Protein AF-A0A836UV99-F1 (afdb_monomer_lite)

Radius of gyration: 23.28 Å; chains: 1; bounding box: 51×34×65 Å

pLDDT: mean 78.24, std 21.29, range [38.22, 97.75]

Foldseek 3Di:
DDPVVVVVVLVVLLVLLVVLLVLLVVLQVLLVVLQVVLVVLVVVLVVDPDPVSNVVSNVSSVVSNVSSVVSNVSSVVSNVSSCCSNPDDPPDDPDDDPPDPDDFDFDFDFPDDPPDTDTDTDGDDD

Structure (mmCIF, N/CA/C/O backbone):
data_AF-A0A836UV99-F1
#
_entry.id   AF-A0A836UV99-F1
#
loop_
_atom_site.group_PDB
_atom_site.id
_atom_site.type_symbol
_atom_site.label_atom_id
_atom_site.label_alt_id
_atom_site.label_comp_id
_atom_site.label_asym_id
_atom_site.label_entity_id
_atom_site.label_seq_id
_atom_site.pdbx_PDB_ins_code
_atom_site.Cartn_x
_atom_site.Cartn_y
_atom_site.Cartn_z
_atom_site.occupancy
_atom_site.B_iso_or_equiv
_atom_site.auth_seq_id
_atom_site.auth_comp_id
_atom_site.auth_asym_id
_atom_site.auth_atom_id
_atom_site.pdbx_PDB_model_num
ATOM 1 N N . MET A 1 1 ? 26.775 13.764 -25.969 1.00 60.25 1 MET A N 1
ATOM 2 C CA . MET A 1 1 ? 26.862 12.514 -25.190 1.00 60.25 1 MET A CA 1
ATOM 3 C C . MET A 1 1 ? 27.396 11.399 -26.065 1.00 60.25 1 MET A C 1
ATOM 5 O O . MET A 1 1 ? 26.863 11.202 -27.156 1.00 60.25 1 MET A O 1
ATOM 9 N N . SER A 1 2 ? 28.413 10.690 -25.584 1.00 79.62 2 SER A N 1
ATOM 10 C CA . SER A 1 2 ? 28.962 9.487 -26.223 1.00 79.62 2 SER A CA 1
ATOM 11 C C . SER A 1 2 ? 27.970 8.312 -26.142 1.00 79.62 2 SER A C 1
ATOM 13 O O . SER A 1 2 ? 27.074 8.296 -25.292 1.00 79.62 2 SER A O 1
ATOM 15 N N . ALA A 1 3 ? 28.112 7.314 -27.020 1.00 75.88 3 ALA A N 1
ATOM 16 C CA . ALA A 1 3 ? 27.294 6.096 -27.007 1.00 75.88 3 ALA A CA 1
ATOM 17 C C . ALA A 1 3 ? 27.366 5.363 -25.652 1.00 75.88 3 ALA A C 1
ATOM 19 O O . ALA A 1 3 ? 26.351 4.869 -25.154 1.00 75.88 3 ALA A O 1
ATOM 20 N N . GLU A 1 4 ? 28.532 5.386 -25.005 1.00 76.50 4 GLU A N 1
ATOM 21 C CA . GLU A 1 4 ? 28.742 4.793 -23.681 1.00 76.50 4 GLU A CA 1
ATOM 22 C C . GLU A 1 4 ? 27.947 5.501 -22.574 1.00 76.50 4 GLU A C 1
ATOM 24 O O . GLU A 1 4 ? 27.393 4.851 -21.687 1.00 76.50 4 GLU A O 1
ATOM 29 N N . GLU A 1 5 ? 27.827 6.830 -22.632 1.00 75.50 5 GLU A N 1
ATOM 30 C CA . GLU A 1 5 ? 27.067 7.606 -21.644 1.00 75.50 5 GLU A CA 1
ATOM 31 C C . GLU A 1 5 ? 25.566 7.322 -21.744 1.00 75.50 5 GLU A C 1
ATOM 33 O O . GLU A 1 5 ? 24.885 7.197 -20.724 1.00 75.50 5 GLU A O 1
ATOM 38 N N . LYS A 1 6 ? 25.047 7.152 -22.968 1.00 79.38 6 LYS A N 1
ATOM 39 C CA . LYS A 1 6 ? 23.650 6.749 -23.190 1.00 79.38 6 LYS A CA 1
ATOM 40 C C . LYS A 1 6 ? 23.384 5.356 -22.629 1.00 79.38 6 LYS A C 1
ATOM 42 O O . LYS A 1 6 ? 22.386 5.152 -21.944 1.00 79.38 6 LYS A O 1
ATOM 47 N N . GLN A 1 7 ? 24.297 4.415 -22.858 1.00 80.50 7 GLN A N 1
ATOM 48 C CA . GLN A 1 7 ? 24.171 3.051 -22.348 1.00 80.50 7 GLN A CA 1
ATOM 49 C C . GLN A 1 7 ? 24.240 2.996 -20.812 1.00 80.50 7 GLN A C 1
ATOM 51 O O . GLN A 1 7 ? 23.464 2.268 -20.187 1.00 80.50 7 GLN A O 1
ATOM 56 N N . ARG A 1 8 ? 25.121 3.791 -20.186 1.00 82.69 8 ARG A N 1
ATOM 57 C CA . ARG A 1 8 ? 25.208 3.917 -18.720 1.00 82.69 8 ARG A CA 1
ATOM 58 C C . ARG A 1 8 ? 23.950 4.545 -18.123 1.00 82.69 8 ARG A C 1
ATOM 60 O O . ARG A 1 8 ? 23.393 3.981 -17.184 1.00 82.69 8 ARG A O 1
ATOM 67 N N . SER A 1 9 ? 23.469 5.650 -18.694 1.00 83.69 9 SER A N 1
ATOM 68 C CA . SER A 1 9 ? 22.228 6.314 -18.267 1.00 83.69 9 SER A CA 1
ATOM 69 C C . SER A 1 9 ? 21.020 5.375 -18.370 1.00 83.69 9 SER A C 1
ATOM 71 O O . SER A 1 9 ? 20.250 5.221 -17.422 1.00 83.69 9 SER A O 1
ATOM 73 N N . PHE A 1 10 ? 20.910 4.644 -19.480 1.00 83.88 10 PHE A N 1
ATOM 74 C CA . PHE A 1 10 ? 19.850 3.664 -19.693 1.00 83.88 10 PHE A CA 1
ATOM 75 C C . PHE A 1 10 ? 19.879 2.519 -18.671 1.00 83.88 10 PHE A C 1
ATOM 77 O O . PHE A 1 10 ? 18.840 2.136 -18.126 1.00 83.88 10 PHE A O 1
ATOM 84 N N . ARG A 1 11 ? 21.070 1.987 -18.364 1.00 87.94 11 ARG A N 1
ATOM 85 C CA . ARG A 1 11 ? 21.237 0.950 -17.337 1.00 87.94 11 ARG A CA 1
ATOM 86 C C . ARG A 1 11 ? 20.866 1.476 -15.946 1.00 87.94 11 ARG A C 1
ATOM 88 O O . ARG A 1 11 ? 20.145 0.785 -15.232 1.00 87.94 11 ARG A O 1
ATOM 95 N N . ALA A 1 12 ? 21.291 2.692 -15.598 1.00 88.62 12 ALA A N 1
ATOM 96 C CA . ALA A 1 12 ? 20.964 3.334 -14.323 1.00 88.62 12 ALA A CA 1
ATOM 97 C C . ALA A 1 12 ? 19.454 3.596 -14.167 1.00 88.62 12 ALA A C 1
ATOM 99 O O . ALA A 1 12 ? 18.867 3.345 -13.115 1.00 88.62 12 ALA A O 1
ATOM 100 N N . ARG A 1 13 ? 18.790 4.037 -15.240 1.00 88.94 13 ARG A N 1
ATOM 101 C CA . ARG A 1 13 ? 17.335 4.229 -15.268 1.00 88.94 13 ARG A CA 1
ATOM 102 C C . ARG A 1 13 ? 16.592 2.922 -15.004 1.00 88.94 13 ARG A C 1
ATOM 104 O O . ARG A 1 13 ? 15.663 2.892 -14.201 1.00 88.94 13 ARG A O 1
ATOM 111 N N . ARG A 1 14 ? 17.010 1.834 -15.656 1.00 90.19 14 ARG A N 1
ATOM 112 C CA . ARG A 1 14 ? 16.398 0.514 -15.461 1.00 90.19 14 ARG A CA 1
ATOM 113 C C . ARG A 1 14 ? 16.633 -0.033 -14.059 1.00 90.19 14 ARG A C 1
ATOM 115 O O . ARG A 1 14 ? 15.688 -0.547 -13.471 1.00 90.19 14 ARG A O 1
ATOM 122 N N . SER A 1 15 ? 17.836 0.111 -13.499 1.00 92.50 15 SER A N 1
ATOM 123 C CA . SER A 1 15 ? 18.097 -0.321 -12.120 1.00 92.50 15 SER A CA 1
ATOM 124 C C . SER A 1 15 ? 17.244 0.454 -11.118 1.00 92.50 15 SER A C 1
ATOM 126 O O . SER A 1 15 ? 16.674 -0.147 -10.213 1.00 92.50 15 SER A O 1
ATOM 128 N N . LEU A 1 16 ? 17.074 1.765 -11.324 1.00 94.00 16 LEU A N 1
ATOM 129 C CA . LEU A 1 16 ? 16.157 2.569 -10.522 1.00 94.00 16 LEU A CA 1
ATOM 130 C C . LEU A 1 16 ? 14.711 2.076 -10.675 1.00 94.00 16 LEU A C 1
ATOM 132 O O . LEU A 1 16 ? 14.019 1.895 -9.682 1.00 94.00 16 LEU A O 1
ATOM 136 N N . GLY A 1 17 ? 14.275 1.771 -11.898 1.00 93.50 17 GLY A N 1
ATOM 137 C CA . GLY A 1 17 ? 12.960 1.184 -12.150 1.00 93.50 17 GLY A CA 1
ATOM 138 C C . GLY A 1 17 ? 12.712 -0.113 -11.371 1.00 93.50 17 GLY A C 1
ATOM 139 O O . GLY A 1 17 ? 11.666 -0.249 -10.743 1.00 93.50 17 GLY A O 1
ATOM 140 N N . VAL A 1 18 ? 13.690 -1.026 -11.332 1.00 96.12 18 VAL A N 1
ATOM 141 C CA . VAL A 1 18 ? 13.613 -2.255 -10.518 1.00 96.12 18 VAL A CA 1
ATOM 142 C C . VAL A 1 18 ? 13.504 -1.932 -9.026 1.00 96.12 18 VAL A C 1
ATOM 144 O O . VAL A 1 18 ? 12.682 -2.537 -8.342 1.00 96.12 18 VAL A O 1
ATOM 147 N N . LEU A 1 19 ? 14.274 -0.962 -8.522 1.00 96.81 19 LEU A N 1
ATOM 148 C CA . LEU A 1 19 ? 14.194 -0.535 -7.119 1.00 96.81 19 LEU A CA 1
ATOM 149 C C . LEU A 1 19 ? 12.807 0.008 -6.762 1.00 96.81 19 LEU A C 1
ATOM 151 O O . LEU A 1 19 ? 12.270 -0.351 -5.718 1.00 96.81 19 LEU A O 1
ATOM 155 N N . PHE A 1 20 ? 12.203 0.820 -7.631 1.00 96.62 20 PHE A N 1
ATOM 156 C CA . PHE A 1 20 ? 10.841 1.318 -7.432 1.00 96.62 20 PHE A CA 1
ATOM 157 C C . PHE A 1 20 ? 9.817 0.176 -7.385 1.00 96.62 20 PHE A C 1
ATOM 159 O O . PHE A 1 20 ? 8.983 0.141 -6.482 1.00 96.62 20 PHE A O 1
ATOM 166 N N . ILE A 1 21 ? 9.908 -0.799 -8.296 1.00 97.06 21 ILE A N 1
ATOM 167 C CA . ILE A 1 21 ? 9.027 -1.977 -8.278 1.00 97.06 21 ILE A CA 1
ATOM 168 C C . ILE A 1 21 ? 9.220 -2.779 -6.985 1.00 97.06 21 ILE A C 1
ATOM 170 O O . ILE A 1 21 ? 8.238 -3.080 -6.307 1.00 97.06 21 ILE A O 1
ATOM 174 N N . GLY A 1 22 ? 10.465 -3.063 -6.599 1.00 95.75 22 GLY A N 1
ATOM 175 C CA . GLY A 1 22 ? 10.775 -3.780 -5.360 1.00 95.75 22 GLY A CA 1
ATOM 176 C C . GLY A 1 22 ? 10.264 -3.052 -4.114 1.00 95.75 22 GLY A C 1
ATOM 177 O O . GLY A 1 22 ? 9.601 -3.657 -3.274 1.00 95.75 22 GLY A O 1
ATOM 178 N N . GLY A 1 23 ? 10.488 -1.738 -4.026 1.00 96.19 23 GLY A N 1
ATOM 179 C CA . GLY A 1 23 ? 9.971 -0.900 -2.943 1.00 96.19 23 GLY A CA 1
ATOM 180 C C . GLY A 1 23 ? 8.444 -0.899 -2.875 1.00 96.19 23 GLY A C 1
ATOM 181 O O . GLY A 1 23 ? 7.880 -0.951 -1.783 1.00 96.19 23 GLY A O 1
ATOM 182 N N . SER A 1 24 ? 7.762 -0.930 -4.026 1.00 94.62 24 SER A N 1
ATOM 183 C CA . SER A 1 24 ? 6.299 -1.013 -4.055 1.00 94.62 24 SER A CA 1
ATOM 184 C C . SER A 1 24 ? 5.760 -2.299 -3.434 1.00 94.62 24 SER A C 1
ATOM 186 O O . SER A 1 24 ? 4.746 -2.252 -2.749 1.00 94.62 24 SER A O 1
ATOM 188 N N . LEU A 1 25 ? 6.445 -3.435 -3.618 1.00 97.12 25 LEU A N 1
ATOM 189 C CA . LEU A 1 25 ? 6.020 -4.716 -3.051 1.00 97.12 25 LEU A CA 1
ATOM 190 C C . LEU A 1 25 ? 6.122 -4.699 -1.523 1.00 97.12 25 LEU A C 1
ATOM 192 O O . LEU A 1 25 ? 5.223 -5.183 -0.836 1.00 97.12 25 LEU A O 1
ATOM 196 N N . VAL A 1 26 ? 7.193 -4.100 -0.990 1.00 97.62 26 VAL A N 1
ATOM 197 C CA . VAL A 1 26 ? 7.378 -3.918 0.458 1.00 97.62 26 VAL A CA 1
ATOM 198 C C . VAL A 1 26 ? 6.273 -3.033 1.034 1.00 97.62 26 VAL A C 1
ATOM 200 O O . VAL A 1 26 ? 5.648 -3.410 2.024 1.00 97.62 26 VAL A O 1
ATOM 203 N N . LEU A 1 27 ? 5.986 -1.899 0.388 1.00 96.44 27 LEU A N 1
ATOM 204 C CA . LEU A 1 27 ? 4.906 -0.995 0.790 1.00 96.44 27 LEU A CA 1
ATOM 205 C C . LEU A 1 27 ? 3.538 -1.680 0.698 1.00 96.44 27 LEU A C 1
ATOM 207 O O . LEU A 1 27 ? 2.770 -1.645 1.649 1.00 96.44 27 LEU A O 1
ATOM 211 N N . ALA A 1 28 ? 3.243 -2.391 -0.389 1.00 97.00 28 ALA A N 1
ATOM 212 C CA . ALA A 1 28 ? 1.980 -3.109 -0.532 1.00 97.00 28 ALA A CA 1
ATOM 213 C C . ALA A 1 28 ? 1.760 -4.107 0.616 1.00 97.00 28 ALA A C 1
ATOM 215 O O . ALA A 1 28 ? 0.697 -4.102 1.239 1.00 97.00 28 ALA A O 1
ATOM 216 N N . LYS A 1 29 ? 2.789 -4.899 0.952 1.00 96.94 29 LYS A N 1
ATOM 217 C CA . LYS A 1 29 ? 2.764 -5.826 2.093 1.00 96.94 29 LYS A CA 1
ATOM 218 C C . LYS A 1 29 ? 2.534 -5.099 3.419 1.00 96.94 29 LYS A C 1
ATOM 220 O O . LYS A 1 29 ? 1.746 -5.558 4.241 1.00 96.94 29 LYS A O 1
ATOM 225 N N . GLN A 1 30 ? 3.208 -3.972 3.629 1.00 95.94 30 GLN A N 1
ATOM 226 C CA . GLN A 1 30 ? 3.035 -3.169 4.834 1.00 95.94 30 GLN A CA 1
ATOM 227 C C . GLN A 1 30 ? 1.616 -2.583 4.930 1.00 95.94 30 GLN A C 1
ATOM 229 O O . GLN A 1 30 ? 1.034 -2.572 6.012 1.00 95.94 30 GLN A O 1
ATOM 234 N N . GLY A 1 31 ? 1.034 -2.164 3.805 1.00 93.50 31 GLY A N 1
ATOM 235 C CA . GLY A 1 31 ? -0.349 -1.706 3.730 1.00 93.50 31 GLY A CA 1
ATOM 236 C C . GLY A 1 31 ? -1.351 -2.779 4.154 1.00 93.50 31 GLY A C 1
ATOM 237 O O . GLY A 1 31 ? -2.246 -2.478 4.941 1.00 93.50 31 GLY A O 1
ATOM 238 N N . PHE A 1 32 ? -1.161 -4.035 3.727 1.00 96.50 32 PHE A N 1
ATOM 239 C CA . PHE A 1 32 ? -1.977 -5.159 4.207 1.00 96.50 32 PHE A CA 1
ATOM 240 C C . PHE A 1 32 ? -1.819 -5.377 5.714 1.00 96.50 32 PHE A C 1
ATOM 242 O O . PHE A 1 32 ? -2.814 -5.394 6.423 1.00 96.50 32 PHE A O 1
ATOM 249 N N . SER A 1 33 ? -0.585 -5.409 6.226 1.00 96.50 33 SER A N 1
ATOM 250 C CA . SER A 1 33 ? -0.340 -5.564 7.669 1.00 96.50 33 SER A CA 1
ATOM 251 C C . SER A 1 33 ? -1.031 -4.480 8.504 1.00 96.50 33 SER A C 1
ATOM 253 O O . SER A 1 33 ? -1.600 -4.773 9.549 1.00 96.50 33 SER A O 1
ATOM 255 N N . PHE A 1 34 ? -1.000 -3.220 8.058 1.00 95.25 34 PHE A N 1
ATOM 256 C CA . PHE A 1 34 ? -1.703 -2.142 8.752 1.00 95.25 34 PHE A CA 1
ATOM 257 C C . PHE A 1 34 ? -3.221 -2.255 8.650 1.00 95.25 34 PHE A C 1
ATOM 259 O O . PHE A 1 34 ? -3.912 -1.841 9.579 1.00 95.25 34 PHE A O 1
ATOM 266 N N . ARG A 1 35 ? -3.739 -2.796 7.543 1.00 96.00 35 ARG A N 1
ATOM 267 C CA . ARG A 1 35 ? -5.171 -3.039 7.387 1.00 96.00 35 ARG A CA 1
ATOM 268 C C . ARG A 1 35 ? -5.645 -4.120 8.351 1.00 96.00 35 ARG A C 1
ATOM 270 O O . ARG A 1 35 ? -6.611 -3.882 9.065 1.00 96.00 35 ARG A O 1
ATOM 277 N N . ASP A 1 36 ? -4.919 -5.231 8.432 1.00 96.69 36 ASP A N 1
ATOM 278 C CA . ASP A 1 36 ? -5.230 -6.333 9.345 1.00 96.69 36 ASP A CA 1
ATOM 279 C C . ASP A 1 36 ? -5.219 -5.851 10.809 1.00 96.69 36 ASP A C 1
ATOM 281 O O . ASP A 1 36 ? -6.144 -6.129 11.570 1.00 96.69 36 ASP A O 1
ATOM 285 N N . GLU A 1 37 ? -4.221 -5.041 11.192 1.00 93.31 37 GLU A N 1
ATOM 286 C CA . GLU A 1 37 ? -4.172 -4.400 12.516 1.00 93.31 37 GLU A CA 1
ATOM 287 C C . GLU A 1 37 ? -5.369 -3.464 12.763 1.00 93.31 37 GLU A C 1
ATOM 289 O O . GLU A 1 37 ? -5.883 -3.395 13.882 1.00 93.31 37 GLU A O 1
ATOM 294 N N . ALA A 1 38 ? -5.800 -2.706 11.749 1.00 93.94 38 ALA A N 1
ATOM 295 C CA . ALA A 1 38 ? -6.963 -1.830 11.859 1.00 93.94 38 ALA A CA 1
ATOM 296 C C . ALA A 1 38 ? -8.247 -2.645 12.063 1.00 93.94 38 ALA A C 1
ATOM 298 O O . ALA A 1 38 ? -9.042 -2.313 12.940 1.00 93.94 38 ALA A O 1
ATOM 299 N N . ASP A 1 39 ? -8.418 -3.730 11.309 1.00 94.12 39 ASP A N 1
ATOM 300 C CA . ASP A 1 39 ? -9.588 -4.600 11.403 1.00 94.12 39 ASP A CA 1
ATOM 301 C C . ASP A 1 39 ? -9.652 -5.305 12.777 1.00 94.12 39 ASP A C 1
ATOM 303 O O . ASP A 1 39 ? -10.724 -5.378 13.382 1.00 94.12 39 ASP A O 1
ATOM 307 N N . GLU A 1 40 ? -8.510 -5.726 13.339 1.00 94.00 40 GLU A N 1
ATOM 308 C CA . GLU A 1 40 ? -8.436 -6.288 14.699 1.00 94.00 40 GLU A CA 1
ATOM 309 C C . GLU A 1 40 ? -8.817 -5.255 15.774 1.00 94.00 40 GLU A C 1
ATOM 311 O O . GLU A 1 40 ? -9.596 -5.537 16.689 1.00 94.00 40 GLU A O 1
ATOM 316 N N . LEU A 1 41 ? -8.281 -4.035 15.676 1.00 92.62 41 LEU A N 1
ATOM 317 C CA . LEU A 1 41 ? -8.608 -2.953 16.608 1.00 92.62 41 LEU A CA 1
ATOM 318 C C . LEU A 1 41 ? -10.080 -2.550 16.515 1.00 92.62 41 LEU A C 1
ATOM 320 O O . LEU A 1 41 ? -10.700 -2.256 17.539 1.00 92.62 41 LEU A O 1
ATOM 324 N N . TYR A 1 42 ? -10.647 -2.585 15.311 1.00 91.38 42 TYR A N 1
ATOM 325 C CA . TYR A 1 42 ? -12.054 -2.303 15.087 1.00 91.38 42 TYR A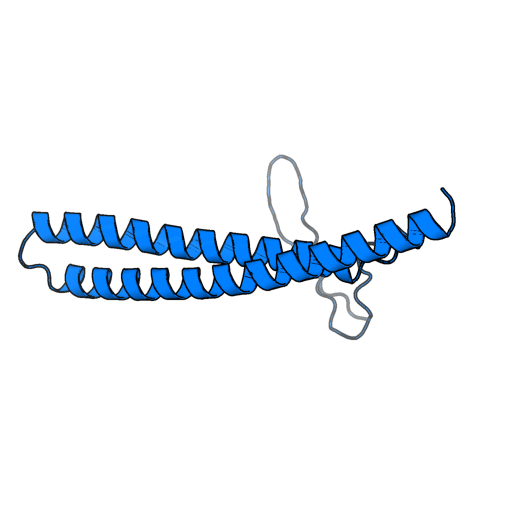 CA 1
ATOM 326 C C . TYR A 1 42 ? -12.962 -3.390 15.670 1.00 91.38 42 TYR A C 1
ATOM 328 O O . TYR A 1 42 ? -14.012 -3.074 16.230 1.00 91.38 42 TYR A O 1
ATOM 336 N N . ALA A 1 43 ? -12.559 -4.661 15.592 1.00 93.31 43 ALA A N 1
ATOM 337 C CA . ALA A 1 43 ? -13.271 -5.751 16.254 1.00 93.31 43 ALA A CA 1
ATOM 338 C C . ALA A 1 43 ? -13.313 -5.537 17.777 1.00 93.31 43 ALA A C 1
ATOM 340 O O . ALA A 1 43 ? -14.394 -5.546 18.359 1.00 93.31 43 ALA A O 1
ATOM 341 N N . LYS A 1 44 ? -12.171 -5.206 18.397 1.00 91.94 44 LYS A N 1
ATOM 342 C CA . LYS A 1 44 ? -12.101 -4.880 19.835 1.00 91.94 44 LYS A CA 1
ATOM 343 C C . LYS A 1 44 ? -12.946 -3.661 20.197 1.00 91.94 44 LYS A C 1
ATOM 345 O O . LYS A 1 44 ? -13.591 -3.647 21.236 1.00 91.94 44 LYS A O 1
ATOM 350 N N . TYR A 1 45 ? -12.964 -2.641 19.338 1.00 89.69 45 TYR A N 1
ATOM 351 C CA . TYR A 1 45 ? -13.804 -1.456 19.530 1.00 89.69 45 TYR A CA 1
ATOM 352 C C . TYR A 1 45 ? -15.294 -1.819 19.635 1.00 89.69 45 TYR A C 1
ATOM 354 O O . TYR A 1 45 ? -15.991 -1.261 20.477 1.00 89.69 45 TYR A O 1
ATOM 362 N N . LYS A 1 46 ? -15.783 -2.769 18.826 1.00 90.38 46 LYS A N 1
ATOM 363 C CA . LYS A 1 46 ? -17.191 -3.208 18.870 1.00 90.38 46 LYS A CA 1
ATOM 364 C C . LYS A 1 46 ? -17.566 -3.932 20.160 1.00 90.38 46 LYS A C 1
ATOM 366 O O . LYS A 1 46 ? -18.742 -3.970 20.505 1.00 90.38 46 LYS A O 1
ATOM 371 N N . GLU A 1 47 ? -16.584 -4.513 20.835 1.00 92.75 47 GLU A N 1
ATOM 372 C CA . GLU A 1 47 ? -16.751 -5.258 22.084 1.00 92.75 47 GLU A CA 1
ATOM 373 C C . GLU A 1 47 ? -16.457 -4.395 23.322 1.00 92.75 47 GLU A C 1
ATOM 375 O O . GLU A 1 47 ? -16.594 -4.869 24.449 1.00 92.75 47 GLU A O 1
ATOM 380 N N . ALA A 1 48 ? -16.056 -3.133 23.132 1.00 86.69 48 ALA A N 1
ATOM 381 C CA . ALA A 1 48 ? -15.651 -2.252 24.217 1.00 86.69 48 ALA A CA 1
ATOM 382 C C . ALA A 1 48 ? -16.811 -1.996 25.191 1.00 86.69 48 ALA A C 1
ATOM 384 O O . ALA A 1 48 ? -17.889 -1.538 24.807 1.00 86.69 48 ALA A O 1
ATOM 385 N N . GLY A 1 49 ? -16.561 -2.256 26.474 1.00 85.31 49 GLY A N 1
ATOM 386 C CA . GLY A 1 49 ? -17.552 -2.087 27.539 1.00 85.31 49 GLY A CA 1
ATOM 387 C C . GLY A 1 49 ? -17.610 -0.674 28.123 1.00 85.31 49 GLY A C 1
ATOM 388 O O . GLY A 1 49 ? -18.513 -0.381 28.904 1.00 85.31 49 GLY A O 1
ATOM 389 N N . SER A 1 50 ? -16.657 0.198 27.769 1.00 92.12 50 SER A N 1
ATOM 390 C CA . SER A 1 50 ? -16.579 1.573 28.274 1.00 92.12 50 SER A CA 1
ATOM 391 C C . SER A 1 50 ? -16.363 2.604 27.158 1.00 92.12 50 SER A C 1
ATOM 393 O O . SER A 1 50 ? -15.686 2.308 26.165 1.00 92.12 50 SER A O 1
ATOM 395 N N . PRO A 1 51 ? -16.893 3.832 27.317 1.00 86.62 51 PRO A N 1
ATOM 396 C CA . PRO A 1 51 ? -16.669 4.924 26.370 1.00 86.62 51 PRO A CA 1
ATOM 397 C C . PRO A 1 51 ? -15.187 5.276 26.174 1.00 86.62 51 PRO A C 1
ATOM 399 O O . PRO A 1 51 ? -14.758 5.522 25.048 1.00 86.62 51 PRO A O 1
ATOM 402 N N . GLU A 1 52 ? -14.385 5.267 27.241 1.00 89.94 52 GLU A N 1
ATOM 403 C CA . GLU A 1 52 ? -12.956 5.596 27.191 1.00 89.94 52 GLU A CA 1
ATOM 404 C C . GLU A 1 52 ? -12.152 4.550 26.405 1.00 89.94 52 GLU A C 1
ATOM 406 O O . GLU A 1 52 ? -11.226 4.880 25.657 1.00 89.94 52 GLU A O 1
ATOM 411 N N . GLU A 1 53 ? -12.504 3.273 26.553 1.00 88.94 53 GLU A N 1
ATOM 412 C CA . GLU A 1 53 ? -11.892 2.186 25.793 1.00 88.94 53 GLU A CA 1
ATOM 413 C C . GLU A 1 53 ? -12.281 2.249 24.313 1.00 88.94 53 GLU A C 1
ATOM 415 O O . GLU A 1 53 ? -11.417 2.103 23.441 1.00 88.94 53 GLU A O 1
ATOM 420 N N . ALA A 1 54 ? -13.551 2.547 24.031 1.00 88.38 54 ALA A N 1
ATOM 421 C CA . ALA A 1 54 ? -14.052 2.723 22.676 1.00 88.38 54 ALA A CA 1
ATOM 422 C C . ALA A 1 54 ? -13.315 3.859 21.941 1.00 88.38 54 ALA A C 1
ATOM 424 O O . ALA A 1 54 ? -12.829 3.653 20.826 1.00 88.38 54 ALA A O 1
ATOM 425 N N . ASP A 1 55 ? -13.146 5.024 22.571 1.00 92.00 55 ASP A N 1
ATOM 426 C CA . ASP A 1 55 ? -12.441 6.166 21.970 1.00 92.00 55 ASP A CA 1
ATOM 427 C C . ASP A 1 55 ? -10.961 5.852 21.677 1.00 92.00 55 ASP A C 1
ATOM 429 O O . ASP A 1 55 ? -10.428 6.122 20.589 1.00 92.00 55 ASP A O 1
ATOM 433 N N . ARG A 1 56 ? -10.294 5.167 22.616 1.00 92.88 56 ARG A N 1
ATOM 434 C CA . ARG A 1 56 ? -8.899 4.741 22.456 1.00 92.88 56 ARG A CA 1
ATOM 435 C C . ARG A 1 56 ? -8.727 3.758 21.298 1.00 92.88 56 ARG A C 1
ATOM 437 O O . ARG A 1 56 ? -7.766 3.879 20.529 1.00 92.88 56 ARG A O 1
ATOM 444 N N . LEU A 1 57 ? -9.612 2.768 21.186 1.00 92.31 57 LEU A N 1
ATOM 445 C CA . LEU A 1 57 ? -9.572 1.757 20.126 1.00 92.31 57 LEU A CA 1
ATOM 446 C C . LEU A 1 57 ? -9.928 2.359 18.767 1.00 92.31 57 LEU A C 1
ATOM 448 O O . LEU A 1 57 ? -9.250 2.065 17.778 1.00 92.31 57 LEU A O 1
ATOM 452 N N . TYR A 1 58 ? -10.904 3.265 18.721 1.00 90.06 58 TYR A N 1
ATOM 453 C CA . TYR A 1 58 ? -11.277 3.987 17.509 1.00 90.06 58 TYR A CA 1
ATOM 454 C C . TYR A 1 58 ? -10.113 4.823 16.962 1.00 90.06 58 TYR A C 1
ATOM 456 O O . TYR A 1 58 ? -9.729 4.682 15.799 1.00 90.06 58 TYR A O 1
ATOM 464 N N . THR A 1 59 ? -9.464 5.620 17.816 1.00 92.69 59 THR A N 1
ATOM 465 C CA . THR A 1 59 ? -8.312 6.445 17.419 1.00 92.69 59 THR A CA 1
ATOM 466 C C . THR A 1 59 ? -7.172 5.597 16.848 1.00 92.69 59 THR A C 1
ATOM 468 O O . THR A 1 59 ? -6.553 5.949 15.839 1.00 92.69 59 THR A O 1
ATOM 471 N N . ARG A 1 60 ? -6.892 4.442 17.467 1.00 92.81 60 ARG A N 1
ATOM 472 C CA . ARG A 1 60 ? -5.858 3.518 16.982 1.00 92.81 60 ARG A CA 1
ATOM 473 C C . ARG A 1 60 ? -6.247 2.866 15.658 1.00 92.81 60 ARG A C 1
ATOM 475 O O . ARG A 1 60 ? -5.396 2.810 14.774 1.00 92.81 60 ARG A O 1
ATOM 482 N N . THR A 1 61 ? -7.498 2.430 15.519 1.00 92.88 61 THR A N 1
ATOM 483 C CA . THR A 1 61 ? -8.052 1.871 14.275 1.00 92.88 61 THR A CA 1
ATOM 484 C C . THR A 1 61 ? -7.845 2.845 13.122 1.00 92.88 61 THR A C 1
ATOM 486 O O . THR A 1 61 ? -7.215 2.500 12.126 1.00 92.88 61 THR A O 1
ATOM 489 N N . ASN A 1 62 ? -8.274 4.097 13.299 1.00 94.12 62 ASN A N 1
ATOM 490 C CA . ASN A 1 62 ? -8.162 5.127 12.273 1.00 94.12 62 ASN A CA 1
ATOM 491 C C . ASN A 1 62 ? -6.701 5.396 11.875 1.00 94.12 62 ASN A C 1
ATOM 493 O O . ASN A 1 62 ? -6.374 5.479 10.696 1.00 94.12 62 ASN A O 1
ATOM 497 N N . ASN A 1 63 ? -5.783 5.466 12.844 1.00 94.75 63 ASN A N 1
ATOM 498 C CA . ASN A 1 63 ? -4.360 5.640 12.548 1.00 94.75 63 ASN A CA 1
ATOM 499 C C . ASN A 1 63 ? -3.777 4.467 11.735 1.00 94.75 63 ASN A C 1
ATOM 501 O O . ASN A 1 63 ? -2.953 4.683 10.847 1.00 94.75 63 ASN A O 1
ATOM 505 N N . ARG A 1 64 ? -4.175 3.221 12.032 1.00 93.44 64 ARG A N 1
ATOM 506 C CA . ARG A 1 64 ? -3.730 2.042 11.270 1.00 93.44 64 ARG A CA 1
ATOM 507 C C . ARG A 1 64 ? -4.324 2.018 9.867 1.00 93.44 64 ARG A C 1
ATOM 509 O O . ARG A 1 64 ? -3.577 1.812 8.914 1.00 93.44 64 ARG A O 1
ATOM 516 N N . ASP A 1 65 ? -5.603 2.345 9.725 1.00 93.94 65 ASP A N 1
ATOM 517 C CA . ASP A 1 65 ? -6.255 2.421 8.419 1.00 93.94 65 ASP A CA 1
ATOM 518 C C . ASP A 1 65 ? -5.620 3.496 7.521 1.00 93.94 65 ASP A C 1
ATOM 520 O O . ASP A 1 65 ? -5.234 3.214 6.388 1.00 93.94 65 ASP A O 1
ATOM 524 N N . VAL A 1 66 ? -5.370 4.700 8.051 1.00 94.56 66 VAL A N 1
ATOM 525 C CA . VAL A 1 66 ? -4.670 5.765 7.309 1.00 94.56 66 VAL A CA 1
ATOM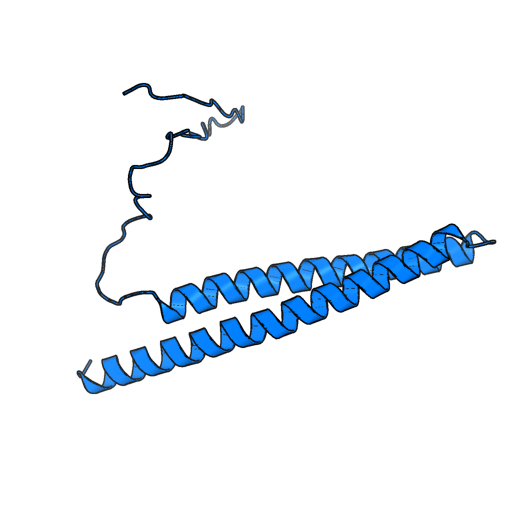 526 C C . VAL A 1 66 ? -3.277 5.310 6.863 1.00 94.56 66 VAL A C 1
ATOM 528 O O . VAL A 1 66 ? -2.889 5.540 5.717 1.00 94.56 66 VAL A O 1
ATOM 531 N N . LYS A 1 67 ? -2.518 4.622 7.726 1.00 96.12 67 LYS A N 1
ATOM 532 C CA . LYS A 1 67 ? -1.206 4.072 7.344 1.00 96.12 67 LYS A CA 1
ATOM 533 C C . LYS A 1 67 ? -1.319 3.036 6.230 1.00 96.12 67 LYS A C 1
ATOM 535 O O . LYS A 1 67 ? -0.465 3.030 5.344 1.00 96.12 67 LYS A O 1
ATOM 540 N N . SER A 1 68 ? -2.354 2.197 6.251 1.00 94.25 68 SER A N 1
ATOM 541 C CA . SER A 1 68 ? -2.634 1.241 5.178 1.00 94.25 68 SER A CA 1
ATOM 542 C C . SER A 1 68 ? -2.882 1.953 3.846 1.00 94.25 68 SER A C 1
ATOM 544 O O . SER A 1 68 ? -2.167 1.705 2.871 1.00 94.25 68 SER A O 1
ATOM 546 N N . GLN A 1 69 ? -3.803 2.921 3.834 1.00 96.44 69 GLN A N 1
ATOM 547 C CA . GLN A 1 69 ? -4.152 3.699 2.643 1.00 96.44 69 GLN A CA 1
ATOM 548 C C . GLN A 1 69 ? -2.937 4.426 2.052 1.00 96.44 69 GLN A C 1
ATOM 550 O O . GLN A 1 69 ? -2.687 4.350 0.848 1.00 96.44 69 GLN A O 1
ATOM 555 N N . VAL A 1 70 ? -2.145 5.095 2.897 1.00 97.69 70 VAL A N 1
ATOM 556 C CA . VAL A 1 70 ? -0.926 5.796 2.466 1.00 97.69 70 VAL A CA 1
ATOM 557 C C . VAL A 1 70 ? 0.097 4.813 1.900 1.00 97.69 70 VAL A C 1
ATOM 559 O O . VAL A 1 70 ? 0.702 5.086 0.863 1.00 97.69 70 VAL A O 1
ATOM 562 N N . SER A 1 71 ? 0.280 3.658 2.542 1.00 95.56 71 SER A N 1
ATOM 563 C CA . SER A 1 71 ? 1.229 2.645 2.081 1.00 95.56 71 SER A CA 1
ATOM 564 C C . SER A 1 71 ? 0.846 2.095 0.704 1.00 95.56 71 SER A C 1
ATOM 566 O O . SER A 1 71 ? 1.694 2.028 -0.187 1.00 95.56 71 SER A O 1
ATOM 568 N N . TRP A 1 72 ? -0.438 1.808 0.470 1.00 97.12 72 TRP A N 1
ATOM 569 C CA . TRP A 1 72 ? -0.929 1.392 -0.847 1.00 97.12 72 TRP A CA 1
ATOM 570 C C . TRP A 1 72 ? -0.842 2.496 -1.901 1.00 97.12 72 TRP A C 1
ATOM 572 O O . TRP A 1 72 ? -0.448 2.217 -3.034 1.00 97.12 72 TRP A O 1
ATOM 582 N N . ALA A 1 73 ? -1.145 3.747 -1.548 1.00 97.69 73 ALA A N 1
ATOM 583 C CA . ALA A 1 73 ? -1.002 4.874 -2.466 1.00 97.69 73 ALA A CA 1
ATOM 584 C C . ALA A 1 73 ? 0.461 5.057 -2.909 1.00 97.69 73 ALA A C 1
ATOM 586 O O . ALA A 1 73 ? 0.740 5.213 -4.100 1.00 97.69 73 ALA A O 1
ATOM 587 N N . LEU A 1 74 ? 1.407 4.970 -1.967 1.00 97.75 74 LEU A N 1
ATOM 588 C CA . LEU A 1 74 ? 2.839 5.020 -2.263 1.00 97.75 74 LEU A CA 1
ATOM 589 C C . LEU A 1 74 ? 3.292 3.812 -3.084 1.00 97.75 74 LEU A C 1
ATOM 591 O O . LEU A 1 74 ? 4.041 3.988 -4.044 1.00 97.75 74 LEU A O 1
ATOM 595 N N . ALA A 1 75 ? 2.810 2.608 -2.765 1.00 96.50 75 ALA A N 1
ATOM 596 C CA . ALA A 1 75 ? 3.083 1.415 -3.558 1.00 96.50 75 ALA A CA 1
ATOM 597 C C . ALA A 1 75 ? 2.628 1.610 -5.013 1.00 96.50 75 ALA A C 1
ATOM 599 O O . ALA A 1 75 ? 3.416 1.409 -5.935 1.00 96.50 75 ALA A O 1
ATOM 600 N N . ALA A 1 76 ? 1.402 2.089 -5.234 1.00 97.00 76 ALA A N 1
ATOM 601 C CA . ALA A 1 76 ? 0.882 2.371 -6.569 1.00 97.00 76 ALA A CA 1
ATOM 602 C C . ALA A 1 76 ? 1.725 3.426 -7.305 1.00 97.00 76 ALA A C 1
ATOM 604 O O . ALA A 1 76 ? 2.105 3.222 -8.460 1.00 97.00 76 ALA A O 1
ATOM 605 N N . ALA A 1 77 ? 2.087 4.523 -6.633 1.00 97.12 77 ALA A N 1
ATOM 606 C CA . ALA A 1 77 ? 2.959 5.549 -7.201 1.00 97.12 77 ALA A CA 1
ATOM 607 C C . ALA A 1 77 ? 4.340 4.988 -7.585 1.00 97.12 77 ALA A C 1
ATOM 609 O O . ALA A 1 77 ? 4.891 5.337 -8.636 1.00 97.12 77 ALA A O 1
ATOM 610 N N . PHE A 1 78 ? 4.884 4.088 -6.763 1.00 97.19 78 PHE A N 1
ATOM 611 C CA . PHE A 1 78 ? 6.157 3.424 -7.015 1.00 97.19 78 PHE A CA 1
ATOM 612 C C . PHE A 1 78 ? 6.070 2.457 -8.193 1.00 97.19 78 PHE A C 1
ATOM 614 O O . PHE A 1 78 ? 6.956 2.484 -9.043 1.00 97.19 78 PHE A O 1
ATOM 621 N N . VAL A 1 79 ? 4.993 1.673 -8.307 1.00 97.00 79 VAL A N 1
ATOM 622 C CA . VAL A 1 79 ? 4.757 0.819 -9.480 1.00 97.00 79 VAL A CA 1
ATOM 623 C C . VAL A 1 79 ? 4.706 1.662 -10.746 1.00 97.00 79 VAL A C 1
ATOM 625 O O . VAL A 1 79 ? 5.466 1.408 -11.675 1.00 97.00 79 VAL A O 1
ATOM 628 N N . LEU A 1 80 ? 3.876 2.708 -10.772 1.00 94.81 80 LEU A N 1
ATOM 629 C CA . LEU A 1 80 ? 3.722 3.571 -11.945 1.00 94.81 80 LEU A CA 1
ATOM 630 C C . LEU A 1 80 ? 5.051 4.224 -12.354 1.00 94.81 80 LEU A C 1
ATOM 632 O O . LEU A 1 80 ? 5.408 4.240 -13.536 1.00 94.81 80 LEU A O 1
ATOM 636 N N . SER A 1 81 ? 5.815 4.716 -11.376 1.00 93.31 81 SER A N 1
ATOM 637 C CA . SER A 1 81 ? 7.129 5.326 -11.607 1.00 93.31 81 SER A CA 1
ATOM 638 C C . SER A 1 81 ? 8.156 4.298 -12.089 1.00 93.31 81 SER A C 1
ATOM 640 O O . SER A 1 81 ? 8.851 4.534 -13.079 1.00 93.31 81 SER A O 1
ATOM 642 N N . GLY A 1 82 ? 8.216 3.131 -11.446 1.00 93.12 82 GLY A N 1
ATOM 643 C CA . GLY A 1 82 ? 9.116 2.037 -11.798 1.00 93.12 82 GLY A CA 1
ATOM 644 C C . GLY A 1 82 ? 8.841 1.486 -13.194 1.00 93.12 82 GLY A C 1
ATOM 645 O O . GLY A 1 82 ? 9.759 1.377 -14.004 1.00 93.12 82 GLY A O 1
ATOM 646 N N . SER A 1 83 ? 7.573 1.241 -13.533 1.00 93.50 83 SER A N 1
ATOM 647 C CA . SER A 1 83 ? 7.159 0.821 -14.875 1.00 93.50 83 SER A CA 1
ATOM 648 C C . SER A 1 83 ? 7.547 1.858 -15.927 1.00 93.50 83 SER A C 1
ATOM 650 O O . SER A 1 83 ? 8.107 1.506 -16.965 1.00 93.50 83 SER A O 1
ATOM 652 N N . ARG A 1 84 ? 7.340 3.153 -15.654 1.00 91.81 84 ARG A N 1
ATOM 653 C CA . ARG A 1 84 ? 7.782 4.212 -16.569 1.00 91.81 84 ARG A CA 1
ATOM 654 C C . ARG A 1 84 ? 9.298 4.188 -16.762 1.00 91.81 84 ARG A C 1
ATOM 656 O O . ARG A 1 84 ? 9.759 4.349 -17.889 1.00 91.81 84 ARG A O 1
ATOM 663 N N . LEU A 1 85 ? 10.081 3.981 -15.708 1.00 91.38 85 LEU A N 1
ATOM 664 C CA . LEU A 1 85 ? 11.542 3.905 -15.799 1.00 91.38 85 LEU A CA 1
ATOM 665 C C . LEU A 1 85 ? 12.028 2.673 -16.577 1.00 91.38 85 LEU A C 1
ATOM 667 O O . LEU A 1 85 ? 13.001 2.781 -17.319 1.00 91.38 85 LEU A O 1
ATOM 671 N N . LEU A 1 86 ? 11.343 1.534 -16.451 1.00 91.19 86 LEU A N 1
ATOM 672 C CA . LEU A 1 86 ? 11.700 0.287 -17.134 1.00 91.19 86 LEU A CA 1
ATOM 673 C C . LEU A 1 86 ? 11.334 0.283 -18.624 1.00 91.19 86 LEU A C 1
ATOM 675 O O . LEU A 1 86 ? 12.103 -0.237 -19.436 1.00 91.19 86 LEU A O 1
ATOM 679 N N . PHE A 1 87 ? 10.178 0.857 -18.972 1.00 86.50 87 PHE A N 1
ATOM 680 C CA . PHE A 1 87 ? 9.551 0.687 -20.289 1.00 86.50 87 PHE A CA 1
ATOM 681 C C . PHE A 1 87 ? 9.517 1.948 -21.160 1.00 86.50 87 PHE A C 1
ATOM 683 O O . PHE A 1 87 ? 9.111 1.874 -22.317 1.00 86.50 87 PHE A O 1
ATOM 690 N N . SER A 1 88 ? 9.942 3.111 -20.661 1.00 79.12 88 SER A N 1
ATOM 691 C CA . SER A 1 88 ? 10.053 4.296 -21.520 1.00 79.12 88 SER A CA 1
ATOM 692 C C . SER A 1 88 ? 11.233 4.148 -22.482 1.00 79.12 88 SER A C 1
ATOM 694 O O . SER A 1 88 ? 12.389 4.187 -22.061 1.00 79.12 88 SER A O 1
ATOM 696 N N . ASN A 1 89 ? 10.946 4.025 -23.775 1.00 65.94 89 ASN A N 1
ATOM 697 C CA . ASN A 1 89 ? 11.954 4.148 -24.824 1.00 65.94 89 ASN A CA 1
ATOM 698 C C . ASN A 1 89 ? 12.377 5.619 -24.980 1.00 65.94 89 ASN A C 1
ATOM 700 O O . ASN A 1 89 ? 11.525 6.499 -25.075 1.00 65.94 89 ASN A O 1
ATOM 704 N N . ASP A 1 90 ? 13.683 5.882 -25.088 1.00 61.62 90 ASP A N 1
ATOM 705 C CA . ASP A 1 90 ? 14.248 7.218 -25.378 1.00 61.62 90 ASP A CA 1
ATOM 706 C C . ASP A 1 90 ? 14.069 7.657 -26.853 1.00 61.62 90 ASP A C 1
ATOM 708 O O . ASP A 1 90 ? 14.661 8.636 -27.306 1.00 61.62 90 ASP A O 1
ATOM 712 N N . GLY A 1 91 ? 13.236 6.954 -27.625 1.00 48.50 91 GLY A N 1
ATOM 713 C CA . GLY A 1 91 ? 12.801 7.375 -28.955 1.00 48.50 91 GLY A CA 1
ATOM 714 C C . GLY A 1 91 ? 11.582 8.279 -28.831 1.00 48.50 91 GLY A C 1
ATOM 715 O O . GLY A 1 91 ? 10.475 7.792 -28.614 1.00 48.50 91 GLY A O 1
ATOM 716 N N . GLY A 1 92 ? 11.795 9.591 -28.929 1.00 51.41 92 GLY A N 1
ATOM 717 C CA . GLY A 1 92 ? 10.764 10.604 -28.744 1.00 51.41 92 GLY A CA 1
ATOM 718 C C . GLY A 1 92 ? 9.465 10.323 -29.500 1.00 51.41 92 GLY A C 1
ATOM 719 O O . GLY A 1 92 ? 9.442 10.177 -30.717 1.00 51.41 92 GLY A O 1
ATOM 720 N N . SER A 1 93 ? 8.357 10.339 -28.769 1.00 39.69 93 SER A N 1
ATOM 721 C CA . SER A 1 93 ? 7.082 10.819 -29.282 1.00 39.69 93 SER A CA 1
ATOM 722 C C . SER A 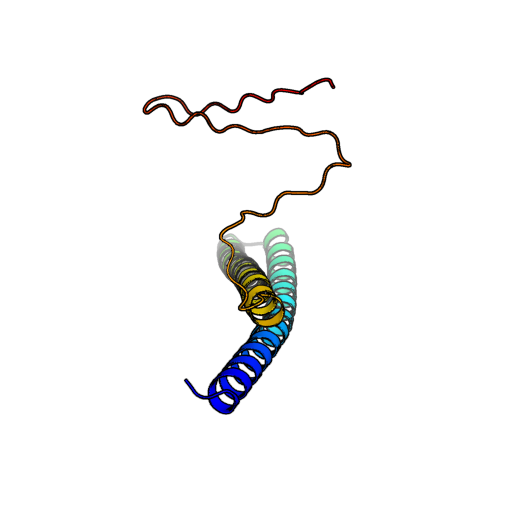1 93 ? 6.181 11.119 -28.095 1.00 39.69 93 SER A C 1
ATOM 724 O O . SER A 1 93 ? 5.763 10.215 -27.373 1.00 39.69 93 SER A O 1
ATOM 726 N N . SER A 1 94 ? 5.864 12.397 -27.901 1.00 49.72 94 SER A N 1
ATOM 727 C CA . SER A 1 94 ? 4.643 12.812 -27.218 1.00 49.72 94 SER A CA 1
ATOM 728 C C . SER A 1 94 ? 3.451 12.223 -27.968 1.00 49.72 94 SER A C 1
ATOM 730 O O . SER A 1 94 ? 2.849 12.858 -28.828 1.00 49.72 94 SER A O 1
ATOM 732 N N . ARG A 1 95 ? 3.122 10.972 -27.673 1.00 44.16 95 ARG A N 1
ATOM 733 C CA . ARG A 1 95 ? 1.851 10.363 -28.024 1.00 44.16 95 ARG A CA 1
ATOM 734 C C . ARG A 1 95 ? 1.297 9.800 -26.737 1.00 44.16 95 ARG A C 1
ATOM 736 O O . ARG A 1 95 ? 1.712 8.745 -26.267 1.00 44.16 95 ARG A O 1
ATOM 743 N N . MET A 1 96 ? 0.358 10.558 -26.170 1.00 40.25 96 MET A N 1
ATOM 744 C CA . MET A 1 96 ? -0.704 10.002 -25.340 1.00 40.25 96 MET A CA 1
ATOM 745 C C . MET A 1 96 ? -1.079 8.633 -25.904 1.00 40.25 96 MET A C 1
ATOM 747 O O . MET A 1 96 ? -1.249 8.503 -27.120 1.00 40.25 96 MET A O 1
ATOM 751 N N . ALA A 1 97 ? -1.147 7.633 -25.030 1.00 44.19 97 ALA A N 1
ATOM 752 C CA . ALA A 1 97 ? -1.512 6.274 -25.378 1.00 44.19 97 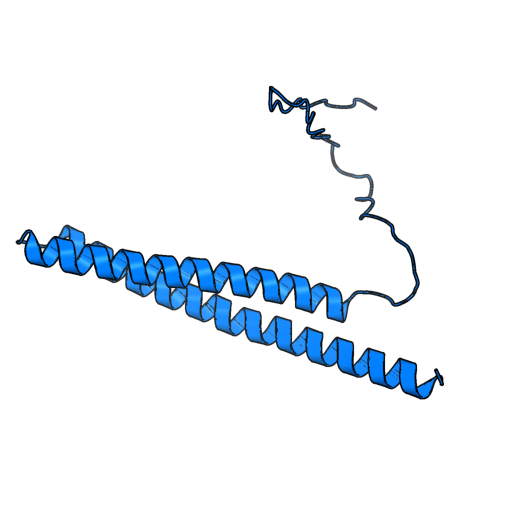ALA A CA 1
ATOM 753 C C . ALA A 1 97 ? -2.764 6.287 -26.270 1.00 44.19 97 ALA A C 1
ATOM 755 O O . ALA A 1 97 ? -3.883 6.507 -25.807 1.00 44.19 97 ALA A O 1
ATOM 756 N N . LYS A 1 98 ? -2.571 6.077 -27.575 1.00 42.69 98 LYS A N 1
ATOM 757 C CA . LYS A 1 98 ? -3.650 5.676 -28.468 1.00 42.69 98 LYS A CA 1
ATOM 758 C C . LYS A 1 98 ? -3.976 4.251 -28.048 1.00 42.69 98 LYS A C 1
ATOM 760 O O . LYS A 1 98 ? -3.277 3.323 -28.432 1.00 42.69 98 LYS A O 1
ATOM 765 N N . VAL A 1 99 ? -4.993 4.116 -27.201 1.00 45.06 99 VAL A N 1
ATOM 766 C CA . VAL A 1 99 ? -5.627 2.834 -26.904 1.00 45.06 99 VAL A CA 1
ATOM 767 C C . VAL A 1 99 ? -6.109 2.261 -28.231 1.00 45.06 99 VAL A C 1
ATOM 769 O O . VAL A 1 99 ? -6.894 2.894 -28.955 1.00 45.06 99 VAL A O 1
ATOM 772 N N . ASP A 1 100 ? -5.544 1.108 -28.568 1.00 38.22 100 ASP A N 1
ATOM 773 C CA . ASP A 1 100 ? -5.777 0.434 -29.828 1.00 38.22 100 ASP A CA 1
ATOM 774 C C . ASP A 1 100 ? -7.223 -0.066 -29.915 1.00 38.22 100 ASP A C 1
ATOM 776 O O . ASP A 1 100 ? -7.876 -0.401 -28.922 1.00 38.22 100 ASP A O 1
ATOM 780 N N . LYS A 1 101 ? -7.761 0.011 -31.127 1.00 48.00 101 LYS A N 1
ATOM 781 C CA . LYS A 1 101 ? -9.182 -0.128 -31.447 1.00 48.00 101 LYS A CA 1
ATOM 782 C C . LYS A 1 101 ? -9.610 -1.600 -31.436 1.00 48.00 101 LYS A C 1
ATOM 784 O O . LYS A 1 101 ? -9.523 -2.252 -32.467 1.00 48.00 101 LYS A O 1
ATOM 789 N N . ALA A 1 102 ? -10.144 -2.095 -30.321 1.00 48.59 102 ALA A N 1
ATOM 790 C CA . ALA A 1 102 ? -10.958 -3.324 -30.317 1.00 48.59 102 ALA A CA 1
ATOM 791 C C . ALA A 1 102 ? -11.954 -3.423 -29.142 1.00 48.59 102 ALA A C 1
ATOM 793 O O . ALA A 1 102 ? -12.433 -4.505 -28.824 1.00 48.59 102 ALA A O 1
ATOM 794 N N . ALA A 1 103 ? -12.276 -2.310 -28.480 1.00 46.97 103 ALA A N 1
ATOM 795 C CA . ALA A 1 103 ? -13.268 -2.278 -27.406 1.00 46.97 103 ALA A CA 1
ATOM 796 C C . ALA A 1 103 ? -14.238 -1.106 -27.627 1.00 46.97 103 ALA A C 1
ATOM 798 O O . ALA A 1 103 ? -13.805 -0.062 -28.133 1.00 46.97 103 ALA A O 1
ATOM 799 N N . PRO A 1 104 ? -15.535 -1.255 -27.288 1.00 45.06 104 PRO A N 1
ATOM 800 C CA . PRO A 1 104 ? -16.537 -0.215 -27.500 1.00 45.06 104 PRO A CA 1
ATOM 801 C C . PRO A 1 104 ? -16.096 1.089 -26.823 1.00 45.06 104 PRO A C 1
ATOM 803 O O . PRO A 1 104 ? -15.964 1.170 -25.603 1.00 45.06 104 PRO A O 1
ATOM 806 N N . ARG A 1 105 ? -15.820 2.110 -27.644 1.00 43.16 105 ARG A N 1
ATOM 807 C CA . ARG A 1 105 ? -15.342 3.421 -27.196 1.00 43.16 105 ARG A CA 1
ATOM 808 C C . ARG A 1 105 ? -16.484 4.189 -26.545 1.00 43.16 105 ARG A C 1
ATOM 810 O O . ARG A 1 105 ? -17.311 4.784 -27.232 1.00 43.16 105 ARG A O 1
ATOM 817 N N . PHE A 1 106 ? -16.483 4.221 -25.220 1.00 47.94 106 PHE A N 1
ATOM 818 C CA . PHE A 1 106 ? -17.162 5.264 -24.465 1.00 47.94 106 PHE A CA 1
ATOM 819 C C . PHE A 1 106 ? -16.177 6.409 -24.258 1.00 47.94 106 PHE A C 1
ATOM 821 O O . PHE A 1 106 ? -15.090 6.213 -23.716 1.00 47.94 106 PHE A O 1
ATOM 828 N N . LEU A 1 107 ? -16.536 7.591 -24.749 1.00 45.56 107 LEU A N 1
ATOM 829 C CA . LEU A 1 107 ? -15.709 8.786 -24.646 1.00 45.56 107 LEU A CA 1
ATOM 830 C C . LEU A 1 107 ? -16.318 9.661 -23.549 1.00 45.56 107 LEU A C 1
ATOM 832 O O . LEU A 1 107 ? -17.418 10.188 -23.711 1.00 45.56 107 LEU A O 1
ATOM 836 N N . LEU A 1 108 ? -15.638 9.737 -22.404 1.00 47.44 108 LEU A N 1
ATOM 837 C CA . LEU A 1 108 ? -15.963 10.695 -21.354 1.00 47.44 108 LEU A CA 1
ATOM 838 C C . LEU A 1 108 ? -15.229 11.992 -21.668 1.00 47.44 108 LEU A C 1
ATOM 840 O O . LEU A 1 108 ? -14.016 12.083 -21.488 1.00 47.44 108 LEU A O 1
ATOM 844 N N . GLU A 1 109 ? -15.967 12.977 -22.158 1.00 48.22 109 GLU A N 1
ATOM 845 C CA . GLU A 1 109 ? -15.441 14.312 -22.415 1.00 48.22 109 GLU A CA 1
ATOM 846 C C . GLU A 1 109 ? -15.823 15.216 -21.231 1.00 48.22 109 GLU A C 1
ATOM 848 O O . GLU A 1 109 ? -17.006 15.528 -21.055 1.00 48.22 109 GLU A O 1
ATOM 853 N N . PRO A 1 110 ? -14.875 15.597 -20.357 1.00 45.12 110 PRO A N 1
ATOM 854 C CA . PRO A 1 110 ? -15.172 16.527 -19.279 1.00 45.12 110 PRO A CA 1
ATOM 855 C C . PRO A 1 110 ? -15.348 17.928 -19.871 1.00 45.12 110 PRO A C 1
ATOM 857 O O . PRO A 1 110 ? -14.380 18.586 -20.250 1.00 45.12 110 PRO A O 1
ATOM 860 N N . GLN A 1 111 ? -16.593 18.404 -19.941 1.00 46.03 111 GLN A N 1
ATOM 861 C CA . GLN A 1 111 ? -16.851 19.814 -20.213 1.00 46.03 111 GLN A CA 1
ATOM 862 C C . GLN A 1 111 ? -16.534 20.628 -18.961 1.00 46.03 111 GLN A C 1
ATOM 864 O O . GLN A 1 111 ? -17.325 20.698 -18.021 1.00 46.03 111 GLN A O 1
ATOM 869 N N . LEU A 1 112 ? -15.370 21.267 -18.959 1.00 46.78 112 LEU A N 1
ATOM 870 C CA . LEU A 1 112 ? -15.028 22.284 -17.975 1.00 46.78 112 LEU A CA 1
ATOM 871 C C . LEU A 1 112 ? -15.555 23.633 -18.471 1.00 46.78 112 LEU A C 1
ATOM 873 O O . LEU A 1 112 ? -14.851 24.384 -19.140 1.00 46.78 112 LEU A O 1
ATOM 877 N N . GLN A 1 113 ? -16.816 23.931 -18.150 1.00 45.28 113 GLN A N 1
ATOM 878 C CA . GLN A 1 113 ? -17.317 25.305 -18.161 1.00 45.28 113 GLN A CA 1
ATOM 879 C C . GLN A 1 113 ? -17.284 25.862 -16.731 1.00 45.28 113 GLN A C 1
ATOM 881 O O . GLN A 1 113 ? -17.636 25.143 -15.794 1.00 45.28 113 GLN A O 1
ATOM 886 N N . PRO A 1 114 ? -16.915 27.141 -16.535 1.00 48.38 114 PRO A N 1
ATOM 887 C CA . PRO A 1 114 ? -16.541 27.709 -15.233 1.00 48.38 114 PRO A CA 1
ATOM 888 C C . PRO A 1 114 ? -17.636 27.727 -14.147 1.00 48.38 114 PRO A C 1
ATOM 890 O O . PRO A 1 114 ? -17.386 28.222 -13.053 1.00 48.38 114 PRO A O 1
ATOM 893 N N . ARG A 1 115 ? -18.842 27.197 -14.399 1.00 49.00 115 ARG A N 1
ATOM 894 C CA . ARG A 1 115 ? -19.938 27.159 -13.413 1.00 49.00 115 ARG A CA 1
ATOM 895 C C . ARG A 1 115 ? -20.751 25.862 -13.328 1.00 49.00 115 ARG A C 1
ATOM 897 O O . ARG A 1 115 ? -21.643 25.803 -12.486 1.00 49.00 115 ARG A O 1
ATOM 904 N N . ARG A 1 116 ? -20.474 24.821 -14.124 1.00 47.97 116 ARG A N 1
ATOM 905 C CA . ARG A 1 116 ? -21.122 23.500 -13.974 1.00 47.97 116 ARG A CA 1
ATOM 906 C C . ARG A 1 116 ? -20.190 22.381 -14.424 1.00 47.97 116 ARG A C 1
ATOM 908 O O . ARG A 1 116 ? -19.701 22.408 -15.546 1.00 47.97 116 ARG A O 1
ATOM 915 N N . ILE A 1 117 ? -20.000 21.385 -13.560 1.00 47.19 117 ILE A N 1
ATOM 916 C CA . ILE A 1 117 ? -19.320 20.133 -13.901 1.00 47.19 117 ILE A CA 1
ATOM 917 C C . ILE A 1 117 ? -20.405 19.140 -14.317 1.00 47.19 117 ILE A C 1
ATOM 919 O O . ILE A 1 117 ? -21.298 18.830 -13.531 1.00 47.19 117 ILE A O 1
ATOM 923 N N . GLY A 1 118 ? -20.347 18.671 -15.560 1.00 51.34 118 GLY A N 1
ATOM 924 C CA . GLY A 1 118 ? -21.239 17.644 -16.088 1.00 51.34 118 GLY A CA 1
ATOM 925 C C . GLY A 1 118 ? -20.456 16.650 -16.934 1.00 51.34 118 GLY A C 1
ATOM 926 O O . GLY A 1 118 ? -19.510 17.023 -17.626 1.00 51.34 118 GLY A O 1
ATOM 927 N N . VAL A 1 119 ? -20.851 15.381 -16.872 1.00 47.03 119 VAL A N 1
ATOM 928 C CA . VAL A 1 119 ? -20.232 14.294 -17.633 1.00 47.03 119 VAL A CA 1
ATOM 929 C C . VAL A 1 119 ? -21.268 13.778 -18.623 1.00 47.03 119 VAL A C 1
ATOM 931 O O . VAL A 1 119 ? -22.272 13.197 -18.216 1.00 47.03 119 VAL A O 1
ATOM 934 N N . GLN A 1 120 ? -21.055 14.011 -19.920 1.00 49.94 120 GLN A N 1
ATOM 935 C CA . GLN A 1 120 ? -21.887 13.412 -20.964 1.00 49.94 120 GLN A CA 1
ATOM 936 C C . GLN A 1 120 ? -21.213 12.158 -21.508 1.00 49.94 120 GLN A C 1
ATOM 938 O O . GLN A 1 120 ? -20.086 12.201 -21.996 1.00 49.94 120 GLN A O 1
ATOM 943 N N . LEU A 1 121 ? -21.934 11.041 -21.445 1.00 43.12 121 LEU A N 1
ATOM 944 C CA . LEU A 1 121 ? -21.519 9.778 -22.033 1.00 43.12 121 LEU A CA 1
ATOM 945 C C . LEU A 1 121 ? -22.078 9.701 -23.459 1.00 43.12 121 LEU A C 1
ATOM 947 O O . LEU A 1 121 ? -23.269 9.455 -23.647 1.00 43.12 121 LEU A O 1
ATOM 951 N N . LYS A 1 122 ? -21.241 9.921 -24.476 1.00 50.50 122 LYS A N 1
ATOM 952 C CA . LYS A 1 122 ? -21.638 9.695 -25.874 1.00 50.50 122 LYS A CA 1
ATOM 953 C C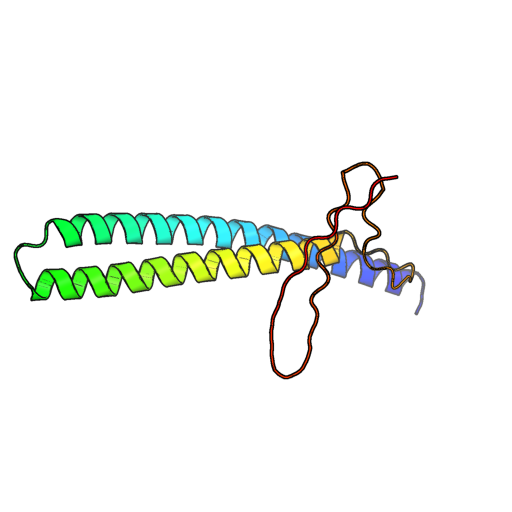 . LYS A 1 122 ? -21.097 8.361 -26.371 1.00 50.50 122 LYS A C 1
ATOM 955 O O . LYS A 1 122 ? -19.895 8.101 -26.331 1.00 50.50 122 LYS 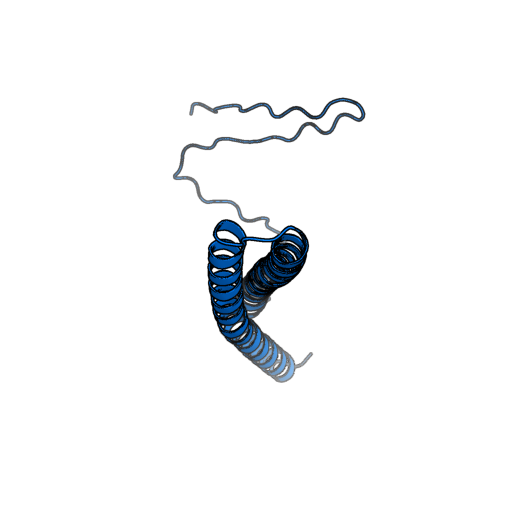A O 1
ATOM 960 N N . ARG A 1 123 ? -22.012 7.519 -26.855 1.00 42.06 123 ARG A N 1
ATOM 961 C CA . ARG A 1 123 ? -21.718 6.251 -27.526 1.00 42.06 123 ARG A CA 1
ATOM 962 C C . ARG A 1 123 ? -21.648 6.514 -29.030 1.00 42.06 123 ARG A C 1
ATOM 964 O O . ARG A 1 123 ? -22.630 6.955 -29.618 1.00 42.06 123 ARG A O 1
ATOM 971 N N . LEU A 1 124 ? -20.487 6.284 -29.638 1.00 51.00 124 LEU A N 1
ATOM 972 C CA . LEU A 1 124 ? -20.309 6.370 -31.089 1.00 51.00 124 LEU A CA 1
ATOM 973 C C . LEU A 1 124 ? -20.663 5.014 -31.708 1.00 51.00 124 LEU A C 1
ATOM 975 O O . LEU A 1 124 ? -20.029 4.013 -31.379 1.00 51.00 124 LEU A O 1
ATOM 979 N N . PHE A 1 125 ? -21.680 4.986 -32.571 1.00 40.31 125 PHE A N 1
ATOM 980 C CA . PHE A 1 125 ? -21.982 3.837 -33.423 1.00 40.31 125 PHE A CA 1
ATOM 981 C C . PHE A 1 125 ? -21.246 4.009 -34.751 1.00 40.31 125 PHE A C 1
ATOM 983 O O . PHE A 1 125 ? -21.623 4.873 -35.538 1.00 40.31 125 PHE A O 1
ATOM 990 N N . PHE A 1 126 ? -20.207 3.206 -34.964 1.00 48.34 126 PHE A N 1
ATOM 991 C CA . PHE A 1 126 ? -19.672 2.853 -36.277 1.00 48.34 126 PHE A CA 1
ATOM 992 C C . PHE A 1 126 ? -19.178 1.414 -36.209 1.00 48.34 126 PHE A C 1
ATOM 994 O O . PHE A 1 126 ? -18.454 1.105 -35.232 1.00 48.34 126 PHE A O 1
#

Sequence (126 aa):
MSAEEKQRSFRARRSLGVLFIGGSLVLAKQGFSFRDEADELYAKYKEAGSPEEADRLYTRTNNRDVKSQVSWALAAAFVLSGSRLLFSNDGGSSRMAKVDKAAPRFLLEPQLQPRRIGVQLKRLFF

Secondary structure (DSSP, 8-state):
--HHHHHHHHHHHHHHHHHHHHHHHHHHHHHHHHHHHHHHHHHHHHT-SSHHHHHHHHHHHHHHHHHHHHHHHHHHHHHHHHHHHHH--SS---------S-S--EEEEEEEETTEEEEEEEEP--